Protein AF-A0AAE4LPY3-F1 (afdb_monomer_lite)

pLDDT: mean 74.96, std 19.07, range [30.69, 93.06]

Foldseek 3Di:
DQVVLVVVCVVVCVPDAAKEKEAEQWAWEAEPVVGDIFIFGDPLDPPIDIDGDDDPPDDDDPDDDSNCRVVVGHYDYDDDPYHNDYHYDYPPVCVPPPPDPTPRDGDDPPDPDDDPDDDDD

Radius of gyration: 16.79 Å; chains: 1; bounding box: 43×38×42 Å

Secondary structure (DSSP, 8-state):
-HHHHHHHHHHHHTT--SSEEEEE-EEEEEETTTTEEEEEE-TT-S-EEEE---STT----S---HHHHHHHS-EE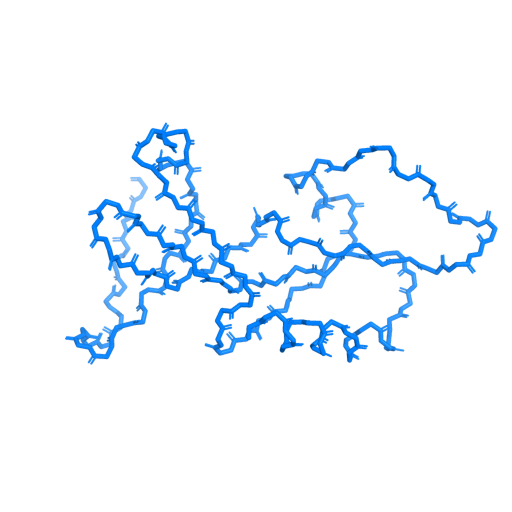EE--SS---EEEE-TT-GGGSS----------TTS-S--------

Sequence (121 aa):
MAADAVELLQREIRFSSGKRIYSLLYGYQYFTDRRFALKMRYTNNHFLTLVEPFDAHSETIVSYRHTKAIRQQPTVYLATDKGKWLEIVHEDNVSNDFRINIKVVVYSPALGPPVRRFRPA

Organism: NCBI:txid214856

Structure (mmCIF, N/CA/C/O backbone):
data_AF-A0AAE4LPY3-F1
#
_entry.id   AF-A0AAE4LPY3-F1
#
loop_
_atom_site.group_PDB
_atom_site.id
_atom_site.type_symbol
_atom_site.label_atom_id
_atom_site.label_alt_id
_atom_site.label_comp_id
_atom_site.label_asym_id
_atom_site.label_entity_id
_atom_site.label_seq_id
_atom_site.pdbx_PDB_ins_code
_atom_site.Cartn_x
_atom_site.Cartn_y
_atom_site.Cartn_z
_atom_site.occupancy
_atom_site.B_iso_or_equiv
_atom_site.auth_seq_id
_atom_site.auth_comp_id
_atom_site.auth_asym_id
_atom_site.auth_atom_id
_atom_site.pdbx_PDB_model_num
ATOM 1 N N . MET A 1 1 ? 10.141 -8.713 -1.614 1.00 62.00 1 MET A N 1
ATOM 2 C CA . MET A 1 1 ? 9.144 -7.661 -1.960 1.00 62.00 1 MET A CA 1
ATOM 3 C C . MET A 1 1 ? 7.835 -7.875 -1.219 1.00 62.00 1 MET A C 1
ATOM 5 O O . MET A 1 1 ? 7.549 -7.061 -0.355 1.00 62.00 1 MET A O 1
ATOM 9 N N . ALA A 1 2 ? 7.071 -8.939 -1.505 1.00 62.97 2 ALA A N 1
ATOM 10 C CA . ALA A 1 2 ? 5.807 -9.202 -0.806 1.00 62.97 2 ALA A CA 1
ATOM 11 C C . ALA A 1 2 ? 6.011 -9.556 0.682 1.00 62.97 2 ALA A C 1
ATOM 13 O O . ALA A 1 2 ? 5.393 -8.931 1.537 1.00 62.97 2 ALA A O 1
ATOM 14 N N . ALA A 1 3 ? 6.937 -10.473 0.994 1.00 72.06 3 ALA A N 1
ATOM 15 C CA . ALA A 1 3 ? 7.290 -10.819 2.377 1.00 72.06 3 ALA A CA 1
ATOM 16 C C . ALA A 1 3 ? 7.751 -9.586 3.180 1.00 72.06 3 ALA A C 1
ATOM 18 O O . ALA A 1 3 ? 7.187 -9.288 4.228 1.00 72.06 3 ALA A O 1
ATOM 19 N N . ASP A 1 4 ? 8.661 -8.776 2.622 1.00 84.44 4 ASP A N 1
ATOM 20 C CA . ASP A 1 4 ? 9.139 -7.546 3.267 1.00 84.44 4 ASP A CA 1
ATOM 21 C C . ASP A 1 4 ? 8.020 -6.517 3.516 1.00 84.44 4 ASP A C 1
ATOM 23 O O . ASP A 1 4 ? 8.133 -5.684 4.414 1.00 84.44 4 ASP A O 1
ATOM 27 N N . ALA A 1 5 ? 6.992 -6.482 2.660 1.00 87.56 5 ALA A N 1
ATOM 28 C CA . ALA A 1 5 ? 5.866 -5.565 2.805 1.00 87.56 5 ALA A CA 1
ATOM 29 C C . ALA A 1 5 ? 4.941 -6.014 3.941 1.00 87.56 5 ALA A C 1
ATOM 31 O O . ALA A 1 5 ? 4.518 -5.187 4.747 1.00 87.56 5 ALA A O 1
ATOM 32 N N . VAL A 1 6 ? 4.670 -7.319 4.030 1.00 89.81 6 VAL A N 1
ATOM 33 C CA . VAL A 1 6 ? 3.857 -7.909 5.099 1.00 89.81 6 VAL A CA 1
ATOM 34 C C . VAL A 1 6 ? 4.542 -7.752 6.454 1.00 89.81 6 VAL A C 1
ATOM 36 O O . VAL A 1 6 ? 3.902 -7.290 7.393 1.00 89.81 6 VAL A O 1
ATOM 39 N N . GLU A 1 7 ? 5.838 -8.053 6.557 1.00 92.06 7 GLU A N 1
ATOM 40 C CA . GLU A 1 7 ? 6.603 -7.884 7.801 1.00 92.06 7 GLU A CA 1
ATOM 41 C C . GLU A 1 7 ? 6.619 -6.428 8.274 1.00 92.06 7 GLU A C 1
ATOM 43 O O . GLU A 1 7 ? 6.405 -6.145 9.456 1.00 92.06 7 GLU A O 1
ATOM 48 N N . LEU A 1 8 ? 6.824 -5.491 7.342 1.00 91.81 8 LEU A N 1
ATOM 49 C CA . LEU A 1 8 ? 6.737 -4.064 7.625 1.00 91.81 8 LEU A CA 1
ATOM 50 C C . LEU A 1 8 ? 5.353 -3.709 8.174 1.00 91.81 8 LEU A C 1
ATOM 52 O O . LEU A 1 8 ? 5.262 -3.124 9.247 1.00 91.81 8 LEU A O 1
ATOM 56 N N . LEU A 1 9 ? 4.280 -4.089 7.478 1.00 92.19 9 LEU A N 1
ATOM 57 C CA . LEU A 1 9 ? 2.915 -3.807 7.922 1.00 92.19 9 LEU A CA 1
ATOM 58 C C . LEU A 1 9 ? 2.649 -4.393 9.311 1.00 92.19 9 LEU A C 1
ATOM 60 O O . LEU A 1 9 ? 2.198 -3.676 10.196 1.00 92.19 9 LEU A O 1
ATOM 64 N N . GLN A 1 10 ? 2.989 -5.661 9.543 1.00 92.44 10 GLN A N 1
ATOM 65 C CA . GLN A 1 10 ? 2.804 -6.315 10.839 1.00 92.44 10 GLN A CA 1
ATOM 66 C C . GLN A 1 10 ? 3.536 -5.586 11.969 1.00 92.44 10 GLN A C 1
ATOM 68 O O . GLN A 1 10 ? 2.976 -5.431 13.054 1.00 92.44 10 GLN A O 1
ATOM 73 N N . ARG A 1 11 ? 4.765 -5.115 11.733 1.00 92.38 11 ARG A N 1
ATOM 74 C CA . ARG A 1 11 ? 5.520 -4.337 12.723 1.00 92.38 11 ARG A CA 1
ATOM 75 C C . ARG A 1 11 ? 4.825 -3.018 13.057 1.00 92.38 11 ARG A C 1
ATOM 77 O O . ARG A 1 11 ? 4.700 -2.687 14.231 1.00 92.38 11 ARG A O 1
ATOM 84 N N . GLU A 1 12 ? 4.365 -2.287 12.046 1.00 91.69 12 GLU A N 1
ATOM 85 C CA . GLU A 1 12 ? 3.739 -0.970 12.227 1.00 91.69 12 GLU A CA 1
ATOM 86 C C . GLU A 1 12 ? 2.314 -1.057 12.808 1.00 91.69 12 GLU A C 1
ATOM 88 O O . GLU A 1 12 ? 1.844 -0.126 13.464 1.00 91.69 12 GLU A O 1
ATOM 93 N N . ILE A 1 13 ? 1.617 -2.174 12.588 1.00 92.12 13 ILE A N 1
ATOM 94 C CA . ILE A 1 13 ? 0.252 -2.408 13.080 1.00 92.12 13 ILE A CA 1
ATOM 95 C C . ILE A 1 13 ? 0.231 -2.740 14.573 1.00 92.12 13 ILE A C 1
ATOM 97 O O . ILE A 1 13 ? -0.689 -2.318 15.274 1.00 92.12 13 ILE A O 1
ATOM 101 N N . ARG A 1 14 ? 1.243 -3.452 15.089 1.00 87.12 14 ARG A N 1
ATOM 102 C CA . ARG A 1 14 ? 1.301 -3.879 16.503 1.00 87.12 14 ARG A CA 1
ATOM 103 C C . ARG A 1 14 ? 1.146 -2.734 17.504 1.00 87.12 14 ARG A C 1
ATOM 105 O O . ARG A 1 14 ? 0.631 -2.951 18.593 1.00 87.12 14 ARG A O 1
ATOM 112 N N . PHE A 1 15 ? 1.584 -1.535 17.137 1.00 77.69 15 PHE A N 1
ATOM 113 C CA . PHE A 1 15 ? 1.558 -0.350 17.999 1.00 77.69 15 PHE A CA 1
ATOM 114 C C . PHE A 1 15 ? 0.393 0.596 17.684 1.00 77.69 15 PHE A C 1
ATOM 116 O O . PHE A 1 15 ? 0.382 1.747 18.120 1.00 77.69 15 PHE A O 1
ATOM 123 N N . SER A 1 16 ? -0.567 0.149 16.875 1.00 78.81 16 SER A N 1
ATOM 124 C CA . SER A 1 16 ? -1.636 0.992 16.357 1.00 78.81 16 SER A CA 1
ATOM 125 C C . SER A 1 16 ? -2.934 0.848 17.140 1.00 78.81 16 SER A C 1
ATOM 127 O O . SER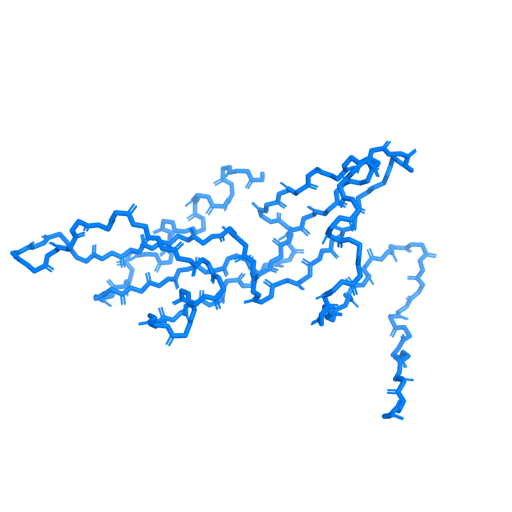 A 1 16 ? -3.294 -0.237 17.586 1.00 78.81 16 SER A O 1
ATOM 129 N N . SER A 1 17 ? -3.643 1.964 17.302 1.00 82.06 17 SER A N 1
ATOM 130 C CA . SER A 1 17 ? -4.957 2.025 17.941 1.00 82.06 17 SER A CA 1
ATOM 131 C C . SER A 1 17 ? -5.997 2.617 16.989 1.00 82.06 17 SER A C 1
ATOM 133 O O . SER A 1 17 ? -5.732 3.578 16.267 1.00 82.06 17 SER A O 1
ATOM 135 N N . GLY A 1 18 ? -7.205 2.067 16.980 1.00 88.75 18 GLY A N 1
ATOM 136 C CA . GLY A 1 18 ? -8.286 2.587 16.143 1.00 88.75 18 GLY A CA 1
ATOM 137 C C . GLY A 1 18 ? -8.102 2.360 14.636 1.00 88.75 18 GLY A C 1
ATOM 138 O O . GLY A 1 18 ? -7.087 1.848 14.160 1.00 88.75 18 GLY A O 1
ATOM 139 N N . LYS A 1 19 ? -9.141 2.739 13.891 1.00 91.56 19 LYS A N 1
ATOM 140 C CA . LYS A 1 19 ? -9.268 2.517 12.450 1.00 91.56 19 LYS A CA 1
ATOM 141 C C . LYS A 1 19 ? -8.365 3.451 11.647 1.00 91.56 19 LYS A C 1
ATOM 143 O O . LYS A 1 19 ? -8.391 4.666 11.844 1.00 91.56 19 LYS A O 1
ATOM 148 N N . ARG A 1 20 ? -7.546 2.893 10.754 1.00 92.56 20 ARG A N 1
ATOM 149 C CA . ARG A 1 20 ? -6.577 3.655 9.951 1.00 92.56 20 ARG A CA 1
ATOM 150 C C . ARG A 1 20 ? -6.110 2.905 8.711 1.00 92.56 20 ARG A C 1
ATOM 152 O O . ARG A 1 20 ? -6.128 1.679 8.655 1.00 92.56 20 ARG A O 1
ATOM 159 N N . ILE A 1 21 ? -5.620 3.660 7.738 1.00 92.69 21 ILE A N 1
ATOM 160 C CA . ILE A 1 21 ? -4.995 3.143 6.523 1.00 92.69 21 ILE A CA 1
ATOM 161 C C . ILE A 1 21 ? -3.477 3.189 6.659 1.00 92.69 21 ILE A C 1
ATOM 163 O O . ILE A 1 21 ? -2.910 4.190 7.088 1.00 92.69 21 ILE A O 1
ATOM 167 N N . TYR A 1 22 ? -2.813 2.137 6.203 1.00 93.06 22 TYR A N 1
ATOM 168 C CA . TYR A 1 22 ? -1.385 2.104 5.929 1.00 93.06 22 TYR A CA 1
ATOM 169 C C . TYR A 1 22 ? -1.160 2.161 4.420 1.00 93.06 22 TYR A C 1
ATOM 171 O O . TYR A 1 22 ? -1.657 1.318 3.674 1.00 93.06 22 TYR A O 1
ATOM 179 N N . SER A 1 23 ? -0.408 3.165 3.971 1.00 91.50 23 SER A N 1
ATOM 180 C CA . SER A 1 23 ? -0.081 3.384 2.560 1.00 91.50 23 SER A CA 1
ATOM 181 C C . SER A 1 23 ? 1.413 3.181 2.324 1.00 91.50 23 SER A C 1
ATOM 183 O O . SER A 1 23 ? 2.234 3.981 2.783 1.00 91.50 23 SER A O 1
ATOM 185 N N . LEU A 1 24 ? 1.772 2.161 1.542 1.00 90.88 24 LEU A N 1
ATOM 186 C CA . LEU A 1 24 ? 3.153 1.892 1.131 1.00 90.88 24 LEU A CA 1
ATOM 187 C C . LEU A 1 24 ? 3.566 2.871 0.024 1.00 90.88 24 LEU A C 1
ATOM 189 O O . LEU A 1 24 ? 3.140 2.756 -1.121 1.00 90.88 24 LEU A O 1
ATOM 193 N N . LEU A 1 25 ? 4.393 3.865 0.351 1.00 88.81 25 LEU A N 1
ATOM 194 C CA . LEU A 1 25 ? 4.643 4.997 -0.549 1.00 88.81 25 LEU A CA 1
ATOM 195 C C . LEU A 1 25 ? 5.443 4.655 -1.800 1.00 88.81 25 LEU A C 1
ATOM 197 O O . LEU A 1 25 ? 5.273 5.326 -2.818 1.00 88.81 25 LEU A O 1
ATOM 201 N N . TYR A 1 26 ? 6.354 3.689 -1.709 1.00 89.25 26 TYR A N 1
ATOM 202 C CA . TYR A 1 26 ? 7.245 3.358 -2.811 1.00 89.25 26 TYR A CA 1
ATOM 203 C C . TYR A 1 26 ? 6.898 2.012 -3.421 1.00 89.25 26 TYR A C 1
ATOM 205 O O . TYR A 1 26 ? 6.727 1.022 -2.710 1.00 89.25 26 TYR A O 1
ATOM 213 N N . GLY A 1 27 ? 6.915 1.969 -4.744 1.00 88.81 27 GLY A N 1
ATOM 214 C CA . GLY A 1 27 ? 6.777 0.749 -5.524 1.00 88.81 27 GLY A CA 1
ATOM 215 C C . GLY A 1 27 ? 7.485 0.856 -6.855 1.00 88.81 27 GLY A C 1
ATOM 216 O O . GLY A 1 27 ? 8.215 1.818 -7.099 1.00 88.81 27 GLY A O 1
ATOM 217 N N . TYR A 1 28 ? 7.283 -0.149 -7.688 1.00 87.62 28 TYR A N 1
ATOM 218 C CA . TYR A 1 28 ? 7.835 -0.221 -9.026 1.00 87.62 28 TYR A CA 1
ATOM 219 C C . TYR A 1 28 ? 6.709 -0.228 -10.049 1.00 87.62 28 TYR A C 1
ATOM 221 O O . TYR A 1 28 ? 5.699 -0.893 -9.848 1.00 87.62 28 TYR A O 1
ATOM 229 N N . GLN A 1 29 ? 6.903 0.483 -11.149 1.00 86.56 29 GLN A N 1
ATOM 230 C CA . GLN A 1 29 ? 6.049 0.389 -12.324 1.00 86.56 29 GLN A CA 1
ATOM 231 C C . GLN A 1 29 ? 6.874 -0.254 -13.431 1.00 86.56 29 GLN A C 1
ATOM 233 O O . GLN A 1 29 ? 7.905 0.300 -13.820 1.00 86.56 29 GLN A O 1
ATOM 238 N N . TYR A 1 30 ? 6.476 -1.447 -13.866 1.00 86.38 30 TYR A N 1
ATOM 239 C CA . TYR A 1 30 ? 7.149 -2.195 -14.921 1.00 86.38 30 TYR A CA 1
ATOM 240 C C . TYR A 1 30 ? 6.411 -2.014 -16.242 1.00 86.38 30 TYR A C 1
ATOM 242 O O . TYR A 1 30 ? 5.253 -2.405 -16.371 1.00 86.38 30 TYR A O 1
ATOM 250 N N . PHE A 1 31 ? 7.100 -1.418 -17.209 1.00 83.94 31 PHE A N 1
ATOM 251 C CA . PHE A 1 31 ? 6.603 -1.175 -18.557 1.00 83.94 31 PHE A CA 1
ATOM 252 C C . PHE A 1 31 ? 6.988 -2.361 -19.433 1.00 83.94 31 PHE A C 1
ATOM 254 O O . PHE A 1 31 ? 8.173 -2.597 -19.689 1.00 83.94 31 PHE A O 1
ATOM 261 N N . THR A 1 32 ? 5.989 -3.151 -19.822 1.00 83.56 32 THR A N 1
ATOM 262 C CA . THR A 1 32 ? 6.210 -4.418 -20.535 1.00 83.56 32 THR A CA 1
ATOM 263 C C . THR A 1 32 ? 6.754 -4.208 -21.951 1.00 83.56 32 THR A C 1
ATOM 265 O O . THR A 1 32 ? 7.630 -4.963 -22.373 1.00 83.56 32 THR A O 1
ATOM 268 N N . ASP A 1 33 ? 6.331 -3.136 -22.624 1.00 82.81 33 ASP A N 1
ATOM 269 C CA . ASP A 1 33 ? 6.771 -2.705 -23.960 1.00 82.81 33 ASP A CA 1
ATOM 270 C C . ASP A 1 33 ? 8.276 -2.406 -24.009 1.00 82.81 33 ASP A C 1
ATOM 272 O O . ASP A 1 33 ? 9.030 -2.918 -24.837 1.00 82.81 33 ASP A O 1
ATOM 276 N N . ARG A 1 34 ? 8.741 -1.604 -23.053 1.00 82.62 34 ARG A N 1
ATOM 277 C CA . ARG A 1 34 ? 10.108 -1.077 -22.993 1.00 82.62 34 ARG A CA 1
ATOM 278 C C . ARG A 1 34 ? 11.018 -1.900 -22.083 1.00 82.62 34 ARG A C 1
ATOM 280 O O . ARG A 1 34 ? 12.207 -1.604 -21.981 1.00 82.62 34 ARG A O 1
ATOM 287 N N . ARG A 1 35 ? 10.472 -2.917 -21.408 1.00 85.88 35 ARG A N 1
ATOM 288 C CA . ARG A 1 35 ? 11.175 -3.865 -20.527 1.00 85.88 35 ARG A CA 1
ATOM 289 C C . ARG A 1 35 ? 12.007 -3.200 -19.425 1.00 85.88 35 ARG A C 1
ATOM 291 O O . ARG A 1 35 ? 13.083 -3.688 -19.083 1.00 85.88 35 ARG A O 1
ATOM 298 N N . PHE A 1 36 ? 11.507 -2.122 -18.824 1.00 83.38 36 PHE A N 1
ATOM 299 C CA . PHE A 1 36 ? 12.160 -1.481 -17.677 1.00 83.38 36 PHE A CA 1
ATOM 300 C C . PHE A 1 36 ? 11.187 -1.211 -16.531 1.00 83.38 36 PHE A C 1
ATOM 302 O O . PHE A 1 36 ? 9.977 -1.100 -16.725 1.00 83.38 36 PHE A O 1
ATOM 309 N N . ALA A 1 37 ? 11.742 -1.094 -15.323 1.00 85.19 37 ALA A N 1
ATOM 310 C CA . ALA A 1 37 ? 11.006 -0.735 -14.120 1.00 85.19 37 ALA A CA 1
ATOM 311 C C . ALA A 1 37 ? 11.463 0.626 -13.583 1.00 85.19 37 ALA A C 1
ATOM 313 O O . ALA A 1 37 ? 12.662 0.884 -13.470 1.00 85.19 37 ALA A O 1
ATOM 314 N N . LEU A 1 38 ? 10.512 1.473 -13.189 1.00 86.12 38 LEU A N 1
ATOM 315 C CA . LEU A 1 38 ? 10.785 2.710 -12.454 1.00 86.12 38 LEU A CA 1
ATOM 316 C C . LEU A 1 38 ? 10.374 2.564 -11.002 1.00 86.12 38 LEU A C 1
ATOM 318 O O . LEU A 1 38 ? 9.262 2.124 -10.722 1.00 86.12 38 LEU A O 1
ATOM 322 N N . LYS A 1 39 ? 11.234 2.999 -10.076 1.00 86.75 39 LYS A N 1
ATOM 323 C CA . LYS A 1 39 ? 10.818 3.213 -8.690 1.00 86.75 39 LYS A CA 1
ATOM 324 C C . LYS A 1 39 ? 9.983 4.491 -8.620 1.00 86.75 39 LYS A C 1
ATOM 326 O O . LYS A 1 39 ? 10.448 5.566 -8.988 1.00 86.75 39 LYS A O 1
ATOM 331 N N . MET A 1 40 ? 8.779 4.375 -8.086 1.00 84.00 40 MET A N 1
ATOM 332 C CA . MET A 1 40 ? 7.798 5.449 -8.008 1.00 84.00 40 MET A CA 1
ATOM 333 C C . MET A 1 40 ? 7.491 5.771 -6.551 1.00 84.00 40 MET A C 1
ATOM 335 O O . MET A 1 40 ? 7.415 4.872 -5.715 1.00 84.00 40 MET A O 1
ATOM 339 N N . ARG A 1 41 ? 7.297 7.059 -6.244 1.00 84.62 41 ARG A N 1
ATOM 340 C CA . ARG A 1 41 ? 6.665 7.505 -4.998 1.00 84.62 41 ARG A CA 1
ATOM 341 C C . ARG A 1 41 ? 5.230 7.885 -5.311 1.00 84.62 41 ARG A C 1
ATOM 343 O O . ARG A 1 41 ? 5.012 8.834 -6.061 1.00 84.62 41 ARG A O 1
ATOM 350 N N . TYR A 1 42 ? 4.268 7.202 -4.705 1.00 80.69 42 TYR A N 1
ATOM 351 C CA . TYR A 1 42 ? 2.865 7.440 -4.998 1.00 80.69 42 TYR A CA 1
ATOM 352 C C . TYR A 1 42 ? 2.049 7.597 -3.716 1.00 80.69 42 TYR A C 1
ATOM 354 O O . TYR A 1 42 ? 1.847 6.654 -2.958 1.00 80.69 42 TYR A O 1
ATOM 362 N N . THR A 1 43 ? 1.625 8.833 -3.441 1.00 73.50 43 THR A N 1
ATOM 363 C CA . THR A 1 43 ? 0.878 9.199 -2.224 1.00 73.50 43 THR A CA 1
ATOM 364 C C . THR A 1 43 ? -0.607 8.882 -2.318 1.00 73.50 43 THR A C 1
ATOM 366 O O . THR A 1 43 ? -1.272 8.854 -1.296 1.00 73.50 43 THR A O 1
ATOM 369 N N . ASN A 1 44 ? -1.124 8.656 -3.525 1.00 74.12 44 ASN A N 1
ATOM 370 C CA . ASN A 1 44 ? -2.507 8.259 -3.771 1.00 74.12 44 ASN A CA 1
ATOM 371 C C . ASN A 1 44 ? -2.538 6.892 -4.462 1.00 74.12 44 ASN A C 1
ATOM 373 O O . ASN A 1 44 ? -3.142 6.740 -5.520 1.00 74.12 44 ASN A O 1
ATOM 377 N N . ASN A 1 45 ? -1.781 5.939 -3.916 1.00 74.38 45 ASN A N 1
ATOM 378 C CA . ASN A 1 45 ? -1.659 4.614 -4.507 1.00 74.38 45 ASN A CA 1
ATOM 379 C C . ASN A 1 45 ? -2.839 3.708 -4.138 1.00 74.38 45 ASN A C 1
ATOM 381 O O . ASN A 1 45 ? -3.594 3.976 -3.206 1.00 74.38 45 ASN A O 1
ATOM 385 N N . HIS A 1 46 ? -2.986 2.633 -4.907 1.00 75.31 46 HIS A N 1
ATOM 386 C CA . HIS A 1 46 ? -4.020 1.617 -4.711 1.00 75.31 46 HIS A CA 1
ATOM 387 C C . HIS A 1 46 ? -3.606 0.524 -3.713 1.00 75.31 46 HIS A C 1
ATOM 389 O O . HIS A 1 46 ? -4.431 -0.295 -3.320 1.00 75.31 46 HIS A O 1
ATOM 395 N N . PHE A 1 47 ? -2.340 0.507 -3.294 1.00 84.31 47 PHE A N 1
ATOM 396 C CA . PHE A 1 47 ? -1.753 -0.493 -2.407 1.00 84.31 47 PHE A CA 1
ATOM 397 C C . PHE A 1 47 ? -1.908 -0.051 -0.949 1.00 84.31 47 PHE A C 1
ATOM 399 O O . PHE A 1 47 ? -0.956 0.363 -0.278 1.00 84.31 47 PHE A O 1
ATOM 406 N N . LEU A 1 48 ? -3.156 -0.110 -0.488 1.00 88.69 48 LEU A N 1
ATOM 407 C CA . LEU A 1 48 ? -3.584 0.334 0.832 1.00 88.69 48 LEU A CA 1
ATOM 408 C C . LEU A 1 48 ? -3.969 -0.860 1.705 1.00 88.69 48 LEU A C 1
ATOM 410 O O . LEU A 1 48 ? -4.669 -1.763 1.251 1.00 88.69 48 LEU A O 1
ATOM 414 N N . THR A 1 49 ? -3.590 -0.805 2.977 1.00 91.50 49 THR A N 1
ATOM 415 C CA . THR A 1 49 ? -4.041 -1.754 4.000 1.00 91.50 49 THR A CA 1
ATOM 416 C C . THR A 1 49 ? -4.866 -0.999 5.031 1.00 91.50 49 THR A C 1
ATOM 418 O O . THR A 1 49 ? -4.334 -0.136 5.726 1.00 91.50 49 THR A O 1
ATOM 421 N N . LEU A 1 50 ? -6.160 -1.298 5.132 1.00 90.75 50 LEU A N 1
ATOM 422 C CA . LEU A 1 50 ? -7.000 -0.798 6.218 1.00 90.75 50 LEU A CA 1
ATOM 423 C C . LEU A 1 50 ? -6.880 -1.734 7.419 1.00 90.75 50 LEU A C 1
ATOM 425 O O . LEU A 1 50 ? -6.935 -2.951 7.267 1.00 90.75 50 LEU A O 1
ATOM 429 N N . VAL A 1 51 ? -6.732 -1.152 8.602 1.00 92.00 51 VAL A N 1
ATOM 430 C CA . VAL A 1 51 ? -6.683 -1.873 9.871 1.00 92.00 51 VAL A CA 1
ATOM 431 C C . VAL A 1 51 ? -7.663 -1.221 10.825 1.00 92.00 51 VAL A C 1
ATOM 433 O O . VAL A 1 51 ? -7.706 0.007 10.922 1.00 92.00 51 VAL A O 1
ATOM 436 N N . GLU A 1 52 ? -8.438 -2.036 11.530 1.00 90.81 52 GLU A N 1
ATOM 437 C CA . GLU A 1 52 ? -9.346 -1.595 12.582 1.00 90.81 52 GLU A CA 1
ATOM 438 C C . GLU A 1 52 ? -9.318 -2.564 13.771 1.00 90.81 52 GLU A C 1
ATOM 440 O O . GLU A 1 52 ? -8.984 -3.739 13.589 1.00 90.81 52 GLU A O 1
ATOM 445 N N . PRO A 1 53 ? -9.631 -2.088 14.989 1.00 88.88 53 PRO A N 1
ATOM 446 C CA . PRO A 1 53 ? -9.899 -2.965 16.117 1.00 88.88 53 PRO A CA 1
ATOM 447 C C . PRO A 1 53 ? -11.032 -3.934 15.786 1.00 88.88 53 PRO A C 1
ATOM 449 O O . PRO A 1 53 ? -12.000 -3.564 15.120 1.00 88.88 53 PRO A O 1
ATOM 452 N N . PHE A 1 54 ? -10.902 -5.165 16.270 1.00 88.44 54 PHE A N 1
ATOM 453 C CA . PHE A 1 54 ? -11.960 -6.157 16.168 1.00 88.44 54 PHE A CA 1
ATOM 454 C C . PHE A 1 54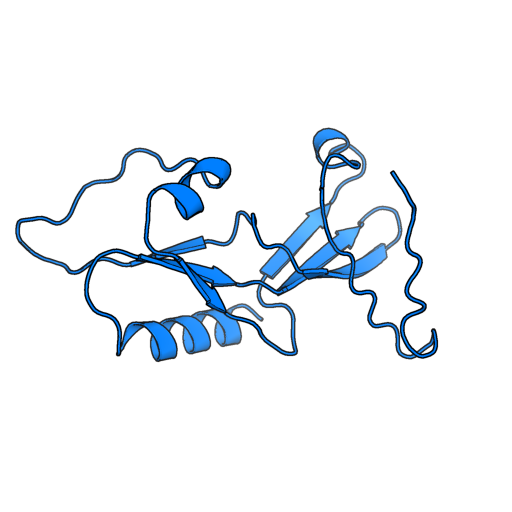 ? -12.828 -6.108 17.429 1.00 88.44 54 PHE A C 1
ATOM 456 O O . PHE A 1 54 ? -12.468 -6.686 18.455 1.00 88.44 54 PHE A O 1
ATOM 463 N N . ASP A 1 55 ? -13.934 -5.370 17.360 1.00 87.50 55 ASP A N 1
ATOM 464 C CA . ASP A 1 55 ? -14.878 -5.160 18.456 1.00 87.50 55 ASP A CA 1
ATOM 465 C C . ASP A 1 55 ? -16.319 -4.957 17.938 1.00 87.50 55 ASP A C 1
ATOM 467 O O . ASP A 1 55 ? -16.618 -5.161 16.761 1.00 87.50 55 ASP A O 1
ATOM 471 N N . ALA A 1 56 ? -17.245 -4.589 18.829 1.00 85.56 56 ALA A N 1
ATOM 472 C CA . ALA A 1 56 ? -18.659 -4.401 18.497 1.00 85.56 56 ALA A CA 1
ATOM 473 C C . ALA A 1 56 ? -18.932 -3.256 17.498 1.00 85.56 56 ALA A C 1
ATOM 475 O O . ALA A 1 56 ? -20.046 -3.153 16.985 1.00 85.56 56 ALA A O 1
ATOM 476 N N . HIS A 1 57 ? -17.947 -2.399 17.227 1.00 85.06 57 HIS A N 1
ATOM 477 C CA . HIS A 1 57 ? -18.030 -1.285 16.287 1.00 85.06 57 HIS A CA 1
ATOM 478 C C . HIS A 1 57 ? -17.309 -1.562 14.959 1.00 85.06 57 HIS A C 1
ATOM 480 O O . HIS A 1 57 ? -17.267 -0.673 14.108 1.00 85.06 57 HIS A O 1
ATOM 486 N N . SER A 1 58 ? -16.751 -2.763 14.754 1.00 86.06 58 SER A N 1
ATOM 487 C CA . SER A 1 58 ? -16.117 -3.128 13.484 1.00 86.06 58 SER A CA 1
ATOM 488 C C . SER A 1 58 ? -17.115 -3.067 12.326 1.00 86.06 58 SER A C 1
ATOM 490 O O . SER A 1 58 ? -18.215 -3.622 12.388 1.00 86.06 58 SER A O 1
ATOM 492 N N . GLU A 1 59 ? -16.724 -2.413 11.234 1.00 84.25 59 GLU A N 1
ATOM 493 C CA . GLU A 1 59 ? -17.607 -2.200 10.087 1.00 84.25 59 GLU A CA 1
ATOM 494 C C . GLU A 1 59 ? -17.354 -3.241 8.993 1.00 84.25 59 GLU A C 1
ATOM 496 O O . GLU A 1 59 ? -16.220 -3.481 8.583 1.00 84.25 59 GLU A O 1
ATOM 501 N N . THR A 1 60 ? -18.421 -3.799 8.418 1.00 86.44 60 THR A N 1
ATOM 502 C CA . THR A 1 60 ? -18.294 -4.537 7.154 1.00 86.44 60 THR A CA 1
ATOM 503 C C . THR A 1 60 ? -18.226 -3.547 5.997 1.00 86.44 60 THR A C 1
ATOM 505 O O . THR A 1 60 ? -19.204 -2.871 5.677 1.00 86.44 60 THR A O 1
ATOM 508 N N . ILE A 1 61 ? -17.069 -3.463 5.342 1.00 83.25 61 ILE A N 1
ATOM 509 C CA . ILE A 1 61 ? -16.856 -2.546 4.219 1.00 83.25 61 ILE A CA 1
ATOM 510 C C . ILE A 1 61 ? -17.163 -3.258 2.903 1.00 83.25 61 ILE A C 1
ATOM 512 O O . ILE A 1 61 ? -16.395 -4.096 2.442 1.00 83.25 61 ILE A O 1
ATOM 516 N N . VAL A 1 62 ? -18.272 -2.875 2.264 1.00 84.19 62 VAL A N 1
ATOM 517 C CA . VAL A 1 62 ? -18.681 -3.410 0.951 1.00 84.19 62 VAL A CA 1
ATOM 518 C C . VAL A 1 62 ? -17.794 -2.876 -0.176 1.00 84.19 62 VAL A C 1
ATOM 520 O O . VAL A 1 62 ? -17.468 -3.589 -1.120 1.00 84.19 62 VAL A O 1
ATOM 523 N N . SER A 1 63 ? -17.394 -1.605 -0.100 1.00 82.19 63 SER A N 1
ATOM 524 C CA . SER A 1 63 ? -16.458 -1.016 -1.056 1.00 82.19 63 SER A CA 1
ATOM 525 C C . SER A 1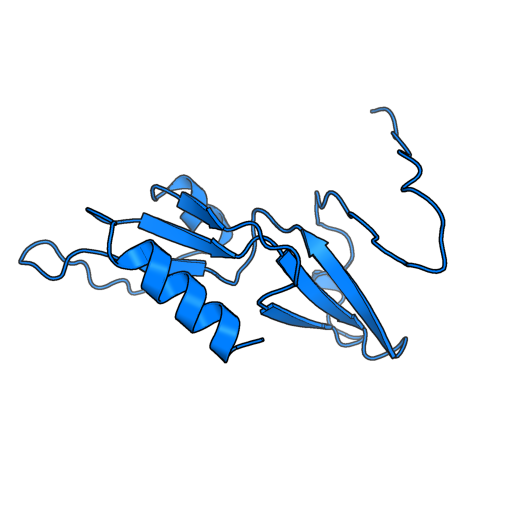 63 ? -15.720 0.169 -0.451 1.00 82.19 63 SER A C 1
ATOM 527 O O . SER A 1 63 ? -16.262 0.906 0.373 1.00 82.19 63 SER A O 1
ATOM 529 N N . TYR A 1 64 ? -14.479 0.370 -0.894 1.00 78.00 64 TYR A N 1
ATOM 530 C CA . TYR A 1 64 ? -13.672 1.511 -0.491 1.00 78.00 64 TYR A CA 1
ATOM 531 C C . TYR A 1 64 ? -12.951 2.097 -1.700 1.00 78.00 64 TYR A C 1
ATOM 533 O O . TYR A 1 64 ? -12.075 1.472 -2.299 1.00 78.00 64 TYR A O 1
ATOM 541 N N . ARG A 1 65 ? -13.321 3.317 -2.101 1.00 82.06 65 ARG A N 1
ATOM 542 C CA . ARG A 1 65 ? -12.662 3.969 -3.237 1.00 82.06 65 ARG A CA 1
ATOM 543 C C . ARG A 1 65 ? -11.297 4.482 -2.785 1.00 82.06 65 ARG A C 1
ATOM 545 O O . ARG A 1 65 ? -11.242 5.469 -2.060 1.00 82.06 65 ARG A O 1
ATOM 552 N N . HIS A 1 66 ? -10.208 3.869 -3.252 1.00 76.38 66 HIS A N 1
ATOM 553 C CA . HIS A 1 66 ? -8.829 4.245 -2.886 1.00 76.38 66 HIS A CA 1
ATOM 554 C C . HIS A 1 66 ? -8.552 5.761 -3.024 1.00 76.38 66 HIS A C 1
ATOM 556 O O . HIS A 1 66 ? -7.933 6.345 -2.141 1.00 76.38 66 HIS A O 1
ATOM 562 N N . THR A 1 67 ? -9.108 6.443 -4.040 1.00 75.69 67 THR A N 1
ATOM 563 C CA . THR A 1 67 ? -8.958 7.908 -4.208 1.00 75.69 67 THR A CA 1
ATOM 564 C C . THR A 1 67 ? -9.600 8.754 -3.105 1.00 75.69 67 THR A C 1
ATOM 566 O O . THR A 1 67 ? -9.246 9.921 -2.935 1.00 75.69 67 THR A O 1
ATOM 569 N N . LYS A 1 68 ? -10.579 8.203 -2.383 1.00 81.69 68 LYS A N 1
ATOM 570 C CA . LYS A 1 68 ? -11.245 8.846 -1.242 1.00 81.69 68 LYS A CA 1
ATOM 571 C C . LYS A 1 68 ? -10.754 8.297 0.091 1.00 81.69 68 LYS A C 1
ATOM 573 O O . LYS A 1 68 ? -10.812 9.011 1.085 1.00 81.69 68 LYS A O 1
ATOM 578 N N . ALA A 1 69 ? -10.228 7.076 0.089 1.00 82.94 69 ALA A N 1
ATOM 579 C CA . ALA A 1 69 ? -9.863 6.327 1.276 1.00 82.94 69 ALA A CA 1
ATOM 580 C C . ALA A 1 69 ? -8.955 7.124 2.219 1.00 82.94 69 ALA A C 1
ATOM 582 O O . ALA A 1 69 ? -9.264 7.283 3.397 1.00 82.94 69 ALA A O 1
ATOM 583 N N . ILE A 1 70 ? -7.906 7.720 1.654 1.00 83.56 70 ILE A N 1
ATOM 584 C CA . ILE A 1 70 ? -6.907 8.519 2.373 1.00 83.56 70 ILE A CA 1
ATOM 585 C C . ILE A 1 70 ? -7.500 9.802 2.985 1.00 83.56 70 ILE A C 1
ATOM 587 O O . ILE A 1 70 ? -6.986 10.317 3.973 1.00 83.56 70 ILE A O 1
ATOM 591 N N . ARG A 1 71 ? -8.585 10.337 2.410 1.00 83.44 71 ARG A N 1
ATOM 592 C CA . ARG A 1 71 ? -9.288 11.523 2.935 1.00 83.44 71 ARG A CA 1
ATOM 593 C C . ARG A 1 71 ? -10.318 11.172 4.006 1.00 83.44 71 ARG A C 1
ATOM 595 O O . ARG A 1 71 ? -10.749 12.057 4.732 1.00 83.44 71 ARG A O 1
ATOM 602 N N . GLN A 1 72 ? -10.755 9.917 4.046 1.00 86.94 72 GLN A N 1
ATOM 603 C CA . GLN A 1 72 ? -11.835 9.446 4.911 1.00 86.94 72 GLN A CA 1
ATOM 604 C C . GLN A 1 72 ? -11.325 8.739 6.166 1.00 86.94 72 GLN A C 1
ATOM 606 O O . GLN A 1 72 ? -12.073 8.635 7.128 1.00 86.94 72 GLN A O 1
ATOM 611 N N . GLN A 1 73 ? -10.080 8.253 6.165 1.00 88.94 73 GLN A N 1
ATOM 612 C CA . GLN A 1 73 ? -9.471 7.595 7.321 1.00 88.94 73 GLN A CA 1
ATOM 613 C C . GLN A 1 73 ? -8.124 8.227 7.660 1.00 88.94 73 GLN A C 1
ATOM 615 O O . GLN A 1 73 ? -7.383 8.616 6.747 1.00 88.94 73 GLN A O 1
ATOM 620 N N . PRO A 1 74 ? -7.747 8.248 8.951 1.00 91.56 74 PRO A N 1
ATOM 621 C CA . PRO A 1 74 ? -6.370 8.497 9.346 1.00 91.56 74 PRO A CA 1
ATOM 622 C C . PRO A 1 74 ? -5.431 7.600 8.536 1.00 91.56 74 PRO A C 1
ATOM 624 O O . PRO A 1 74 ? -5.645 6.392 8.444 1.00 91.56 74 PRO A O 1
ATOM 627 N N . THR A 1 75 ? -4.412 8.190 7.913 1.00 90.62 75 THR A N 1
ATOM 628 C CA . THR A 1 75 ? -3.505 7.466 7.016 1.00 90.62 75 THR A CA 1
ATOM 629 C C . THR A 1 75 ? -2.066 7.596 7.490 1.00 90.62 75 THR A C 1
ATOM 631 O O . THR A 1 75 ? -1.545 8.700 7.640 1.00 90.62 75 THR A O 1
ATOM 634 N N . VAL A 1 76 ? -1.409 6.456 7.679 1.00 92.00 76 VAL A N 1
ATOM 635 C CA . VAL A 1 76 ? 0.020 6.342 7.961 1.00 92.00 76 VAL A CA 1
ATOM 636 C C . VAL A 1 76 ? 0.748 6.040 6.656 1.00 92.00 76 VAL A C 1
ATOM 638 O O . VAL A 1 76 ? 0.493 5.034 5.990 1.00 92.00 76 VAL A O 1
ATOM 641 N N . TYR A 1 77 ? 1.677 6.915 6.283 1.00 91.00 77 TYR A N 1
ATOM 642 C CA . TYR A 1 77 ? 2.491 6.741 5.086 1.00 91.00 77 TYR A CA 1
ATOM 643 C C . TYR A 1 77 ? 3.808 6.050 5.423 1.00 91.00 77 TYR A C 1
ATOM 645 O O . TYR A 1 77 ? 4.663 6.619 6.099 1.00 91.00 77 TYR A O 1
ATOM 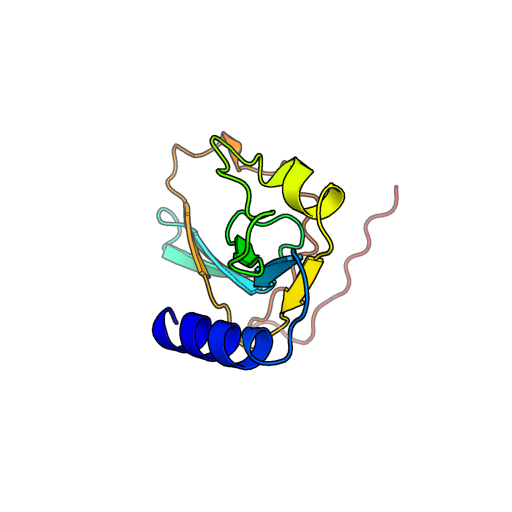653 N N . LEU A 1 78 ? 3.999 4.845 4.894 1.00 91.25 78 LEU A N 1
ATOM 654 C CA . LEU A 1 78 ? 5.203 4.055 5.110 1.00 91.25 78 LEU A CA 1
ATOM 655 C C . LEU A 1 78 ? 6.188 4.297 3.964 1.00 91.25 78 LEU A C 1
ATOM 657 O O . LEU A 1 78 ? 5.987 3.855 2.830 1.00 91.25 78 LEU A O 1
ATOM 661 N N . ALA A 1 79 ? 7.246 5.047 4.264 1.00 89.12 79 ALA A N 1
ATOM 662 C CA . ALA A 1 79 ? 8.339 5.340 3.348 1.00 89.12 79 ALA A CA 1
ATOM 663 C C . ALA A 1 79 ? 9.501 4.362 3.572 1.00 89.12 79 ALA A C 1
ATOM 665 O O . ALA A 1 79 ? 10.054 4.293 4.664 1.00 89.12 79 ALA A O 1
ATOM 666 N N . THR A 1 80 ? 9.902 3.656 2.518 1.00 85.94 80 THR A N 1
ATOM 667 C CA . THR A 1 80 ? 11.042 2.731 2.512 1.00 85.94 80 THR A CA 1
ATOM 668 C C . THR A 1 80 ? 12.069 3.064 1.431 1.00 85.94 80 THR A C 1
ATOM 670 O O . THR A 1 80 ? 11.784 3.689 0.406 1.00 85.94 80 THR A O 1
ATOM 673 N N . ASP A 1 81 ? 13.293 2.603 1.646 1.00 85.06 81 ASP A N 1
ATOM 674 C CA . ASP A 1 81 ? 14.398 2.658 0.689 1.00 85.06 81 ASP A CA 1
ATOM 675 C C . ASP A 1 81 ? 14.115 1.851 -0.594 1.00 85.06 81 ASP A C 1
ATOM 677 O O . ASP A 1 81 ? 14.507 2.264 -1.685 1.00 85.06 81 ASP A O 1
ATOM 681 N N . LYS A 1 82 ? 13.366 0.749 -0.496 1.00 86.50 82 LYS A N 1
ATOM 682 C CA . LYS A 1 82 ? 12.952 -0.116 -1.616 1.00 86.50 82 LYS A CA 1
ATOM 683 C C . LYS A 1 82 ? 11.462 0.015 -1.916 1.00 86.50 82 LYS A C 1
ATOM 685 O O . LYS A 1 82 ? 10.685 0.365 -1.031 1.00 86.50 82 LYS A O 1
ATOM 690 N N . GLY A 1 83 ? 11.056 -0.277 -3.152 1.00 88.44 83 GLY A N 1
ATOM 691 C CA . GLY A 1 83 ? 9.635 -0.420 -3.481 1.00 88.44 83 GLY A CA 1
ATOM 692 C C . GLY A 1 83 ? 9.028 -1.670 -2.830 1.00 88.44 83 GLY A C 1
ATOM 693 O O . GLY A 1 83 ? 9.707 -2.690 -2.696 1.00 88.44 83 GLY A O 1
ATOM 694 N N . LYS A 1 84 ? 7.770 -1.579 -2.388 1.00 91.31 84 LYS A N 1
ATOM 695 C CA . LYS A 1 84 ? 7.037 -2.652 -1.687 1.00 91.31 84 LYS A CA 1
ATOM 696 C C . LYS A 1 84 ? 5.845 -3.204 -2.471 1.00 91.31 84 LYS A C 1
ATOM 698 O O . LYS A 1 84 ? 5.282 -4.217 -2.075 1.00 91.31 84 LYS A O 1
ATOM 703 N N . TRP A 1 85 ? 5.511 -2.584 -3.595 1.00 88.56 85 TRP A N 1
ATOM 704 C CA . TRP A 1 85 ? 4.513 -3.052 -4.553 1.00 88.56 85 TRP A CA 1
ATOM 705 C C . TRP A 1 85 ? 5.056 -2.939 -5.979 1.00 88.56 85 TRP A C 1
ATOM 707 O O . TRP A 1 85 ? 6.019 -2.208 -6.227 1.00 88.56 85 TRP A O 1
ATOM 717 N N . LEU A 1 86 ? 4.453 -3.690 -6.897 1.00 87.75 86 LEU A N 1
ATOM 718 C CA . LEU A 1 86 ? 4.772 -3.700 -8.319 1.00 87.75 86 LEU A CA 1
ATOM 719 C C . LEU A 1 86 ? 3.468 -3.552 -9.103 1.00 87.75 86 LEU A C 1
ATOM 721 O O . LEU A 1 86 ? 2.537 -4.325 -8.900 1.00 87.75 86 LEU A O 1
ATOM 725 N N . GLU A 1 87 ? 3.425 -2.577 -9.998 1.00 85.38 87 GLU A N 1
ATOM 726 C CA . GLU A 1 87 ? 2.378 -2.420 -11.001 1.00 85.38 87 GLU A CA 1
ATOM 727 C C . GLU A 1 87 ? 2.949 -2.802 -12.370 1.00 85.38 87 GLU A C 1
ATOM 729 O O . GLU A 1 87 ? 4.022 -2.329 -12.752 1.00 85.38 87 GLU A O 1
ATOM 734 N N . ILE A 1 88 ? 2.249 -3.674 -13.097 1.00 86.50 88 ILE A N 1
ATOM 735 C CA . ILE A 1 88 ? 2.617 -4.077 -14.457 1.00 86.50 88 ILE A CA 1
ATOM 736 C C . ILE A 1 88 ? 1.764 -3.267 -15.429 1.00 86.50 88 ILE A C 1
ATOM 738 O O . ILE A 1 88 ? 0.536 -3.321 -15.382 1.00 86.50 88 ILE A O 1
ATOM 742 N N . VAL A 1 89 ? 2.422 -2.511 -16.304 1.00 82.00 89 VAL A N 1
ATOM 743 C CA . VAL A 1 89 ? 1.770 -1.680 -17.314 1.00 82.00 89 VAL A CA 1
ATOM 744 C C . VAL A 1 89 ? 1.940 -2.314 -18.686 1.00 82.00 89 VAL A C 1
ATOM 746 O O . VAL A 1 89 ? 3.056 -2.543 -19.165 1.00 82.00 89 VAL A O 1
ATOM 749 N N . HIS A 1 90 ? 0.795 -2.619 -19.285 1.00 79.94 90 HIS A N 1
ATOM 750 C CA . HIS A 1 90 ? 0.647 -3.146 -20.636 1.00 79.94 90 HIS A CA 1
ATOM 751 C C . HIS A 1 90 ? 0.345 -2.004 -21.616 1.00 79.94 90 HIS A C 1
ATOM 753 O O . HIS A 1 90 ? -0.194 -0.978 -21.200 1.00 79.94 90 HIS A O 1
ATOM 759 N N . GLU A 1 91 ? 0.689 -2.185 -22.893 1.00 65.19 91 GLU A N 1
ATOM 760 C CA . GLU A 1 91 ? 0.563 -1.167 -23.955 1.00 65.19 91 GLU A CA 1
ATOM 761 C C . GLU A 1 91 ? -0.851 -0.567 -24.056 1.00 65.19 91 GLU A C 1
ATOM 763 O O . GLU A 1 91 ? -0.992 0.640 -24.233 1.00 65.19 91 GLU A O 1
ATOM 768 N N . ASP A 1 92 ? -1.893 -1.369 -23.820 1.00 60.53 92 ASP A N 1
ATOM 769 C CA . ASP A 1 92 ? -3.294 -0.937 -23.918 1.00 60.53 92 ASP A CA 1
ATOM 770 C C . ASP A 1 92 ? -3.820 -0.202 -22.666 1.00 60.53 92 ASP A C 1
ATOM 772 O O . ASP A 1 92 ? -4.920 0.352 -22.677 1.00 60.53 92 ASP A O 1
ATOM 776 N N . ASN A 1 93 ? -3.045 -0.135 -21.574 1.00 56.50 93 ASN A N 1
ATOM 777 C CA . ASN A 1 93 ? -3.441 0.527 -20.319 1.00 56.50 93 ASN A CA 1
ATOM 778 C C . ASN A 1 93 ? -3.232 2.058 -20.354 1.00 56.50 93 ASN A C 1
ATOM 780 O O . ASN A 1 93 ? -2.921 2.692 -19.340 1.00 56.50 93 ASN A O 1
ATOM 784 N N . VAL A 1 94 ? -3.480 2.668 -21.519 1.00 47.47 94 VAL A N 1
ATOM 785 C CA . VAL A 1 94 ? -3.318 4.103 -21.826 1.00 47.47 94 VAL A CA 1
ATOM 786 C C . VAL A 1 94 ? -4.145 5.012 -20.897 1.00 47.47 94 VAL A C 1
ATOM 788 O O . VAL A 1 94 ? -3.872 6.200 -20.772 1.00 47.47 94 VAL A O 1
ATOM 791 N N . SER A 1 95 ? -5.113 4.490 -20.134 1.00 48.06 95 SER A N 1
ATOM 792 C CA . SER A 1 95 ? -5.816 5.310 -19.133 1.00 48.06 95 SER A CA 1
ATOM 793 C C . SER A 1 95 ? -4.975 5.656 -17.889 1.00 48.06 95 SER A C 1
ATOM 795 O O . SER A 1 95 ? -5.370 6.561 -17.149 1.00 48.06 95 SER A O 1
ATOM 797 N N . ASN A 1 96 ? -3.838 4.987 -17.654 1.00 46.75 96 ASN A N 1
ATOM 798 C CA . ASN A 1 96 ? -2.835 5.407 -16.663 1.00 46.75 96 ASN A CA 1
ATOM 799 C C . ASN A 1 96 ? -1.750 6.313 -17.270 1.00 46.75 96 ASN A C 1
ATOM 801 O O . ASN A 1 96 ? -0.872 6.795 -16.547 1.00 46.75 96 ASN A O 1
ATOM 805 N N . ASP A 1 97 ? -1.818 6.572 -18.577 1.00 43.06 97 ASP A N 1
ATOM 806 C CA . ASP A 1 97 ? -0.898 7.459 -19.265 1.00 43.06 97 ASP A CA 1
ATOM 807 C C . ASP A 1 97 ? -1.188 8.902 -18.808 1.00 43.06 97 ASP A C 1
ATOM 809 O O . ASP A 1 97 ? -2.191 9.539 -19.129 1.00 43.06 97 ASP A O 1
ATOM 813 N N . PHE A 1 98 ? -0.306 9.408 -17.951 1.00 46.03 98 PHE A N 1
ATOM 814 C CA . PHE A 1 98 ? -0.114 10.833 -17.688 1.00 46.03 98 PHE A CA 1
ATOM 815 C C . PHE A 1 98 ? -1.180 11.652 -16.942 1.00 46.03 98 PHE A C 1
ATOM 817 O O . PHE A 1 98 ? -1.062 12.877 -16.895 1.00 46.03 98 PHE A O 1
ATOM 824 N N . ARG A 1 99 ? -2.141 11.051 -16.228 1.00 42.47 99 ARG A N 1
ATOM 825 C CA . ARG A 1 99 ? -2.998 11.818 -15.287 1.00 42.47 99 ARG A CA 1
ATOM 826 C C . ARG A 1 99 ? -2.509 11.845 -13.847 1.00 42.47 99 ARG A C 1
ATOM 828 O O . ARG A 1 99 ? -3.291 12.039 -12.914 1.00 42.47 99 ARG A O 1
ATOM 835 N N . ILE A 1 100 ? -1.207 11.672 -13.659 1.00 46.25 100 ILE A N 1
ATOM 836 C CA . ILE A 1 100 ? -0.635 11.582 -12.333 1.00 46.25 100 ILE A CA 1
ATOM 837 C C . ILE A 1 100 ? 0.176 12.828 -11.999 1.00 46.25 100 ILE A C 1
ATOM 839 O O . ILE A 1 100 ? 1.244 13.065 -12.551 1.00 46.25 100 ILE A O 1
ATOM 843 N N . ASN A 1 101 ? -0.309 13.585 -11.010 1.00 39.84 101 ASN A N 1
ATOM 844 C CA . ASN A 1 101 ? 0.473 14.523 -10.196 1.00 39.84 101 ASN A CA 1
ATOM 845 C C . ASN A 1 101 ? 1.555 13.762 -9.385 1.00 39.84 101 ASN A C 1
ATOM 847 O O . ASN A 1 101 ? 1.633 13.865 -8.160 1.00 39.84 101 ASN A O 1
ATOM 851 N N . ILE A 1 102 ? 2.353 12.915 -10.040 1.00 47.59 102 ILE A N 1
ATOM 852 C CA . ILE A 1 102 ? 3.448 12.166 -9.433 1.00 47.59 102 ILE A CA 1
ATOM 853 C C . ILE A 1 102 ? 4.679 13.069 -9.398 1.00 47.59 102 ILE A C 1
ATOM 855 O O . ILE A 1 102 ? 5.160 13.558 -10.419 1.00 47.59 102 ILE A O 1
ATOM 859 N N . LYS A 1 103 ? 5.257 13.222 -8.205 1.00 44.88 103 LYS A N 1
ATOM 860 C CA . LYS A 1 103 ? 6.665 13.602 -8.074 1.00 44.88 103 LYS A CA 1
ATOM 861 C C . LYS A 1 103 ? 7.503 12.365 -8.395 1.00 44.88 103 LYS A C 1
ATOM 863 O O . LYS A 1 103 ? 7.722 11.528 -7.520 1.00 44.88 103 LYS A O 1
ATOM 868 N N . VAL A 1 104 ? 7.927 12.231 -9.652 1.00 48.59 104 VAL A N 1
ATOM 869 C CA . VAL A 1 104 ? 8.845 11.163 -10.068 1.00 48.59 104 VAL A CA 1
ATOM 870 C C . VAL A 1 104 ? 10.184 11.422 -9.379 1.00 48.59 104 VAL A C 1
ATOM 872 O O . VAL A 1 104 ? 10.820 12.446 -9.617 1.00 48.59 104 VAL A O 1
ATOM 875 N N . VAL A 1 105 ? 10.617 10.510 -8.513 1.00 49.44 105 VAL A N 1
ATOM 876 C CA . VAL A 1 105 ? 11.995 10.493 -8.009 1.00 49.44 105 VAL A CA 1
ATOM 877 C C . VAL A 1 105 ? 12.698 9.353 -8.727 1.00 49.44 105 VAL A C 1
ATOM 879 O O . VAL A 1 105 ? 12.634 8.207 -8.290 1.00 49.44 105 VAL A O 1
ATOM 882 N N . VAL A 1 106 ? 13.325 9.664 -9.863 1.00 44.53 106 VAL A N 1
ATOM 883 C CA . VAL A 1 106 ? 14.165 8.703 -10.583 1.00 44.53 106 VAL A CA 1
ATOM 884 C C . VAL A 1 106 ? 15.444 8.512 -9.773 1.00 44.53 106 VAL A C 1
ATOM 886 O O . VAL A 1 106 ? 16.229 9.444 -9.629 1.00 44.53 106 VAL A O 1
ATOM 889 N N . TYR A 1 107 ? 15.651 7.311 -9.240 1.00 39.59 107 TYR A N 1
ATOM 890 C CA . TYR A 1 107 ? 16.966 6.873 -8.780 1.00 39.59 107 TYR A CA 1
ATOM 891 C C . TYR A 1 107 ? 17.532 5.959 -9.862 1.00 39.59 107 TYR A C 1
ATOM 893 O O . TYR A 1 107 ? 17.036 4.851 -10.048 1.00 39.59 107 TYR A O 1
ATOM 901 N N . SER A 1 108 ? 18.533 6.435 -10.598 1.00 35.72 108 SER A N 1
ATOM 902 C CA . SER A 1 108 ? 19.281 5.621 -11.553 1.00 35.72 108 SER A CA 1
ATOM 903 C C . SER A 1 108 ? 20.761 5.743 -11.201 1.00 35.72 108 SER A C 1
ATOM 905 O O . SER A 1 108 ? 21.259 6.858 -11.207 1.00 35.72 108 SER A O 1
ATOM 907 N N . PRO A 1 109 ? 21.494 4.661 -10.889 1.00 38.69 109 PRO A N 1
ATOM 908 C CA . PRO A 1 109 ? 22.934 4.746 -10.619 1.00 38.69 109 PRO A CA 1
ATOM 909 C C . PRO A 1 109 ? 23.751 5.251 -11.823 1.00 38.69 109 PRO A C 1
ATOM 911 O O . PRO A 1 109 ? 24.871 5.715 -11.650 1.00 38.69 109 PRO A O 1
ATOM 914 N N . ALA A 1 110 ? 23.187 5.170 -13.036 1.00 43.94 110 ALA A N 1
ATOM 915 C CA . ALA A 1 110 ? 23.801 5.628 -14.284 1.00 43.94 110 ALA A CA 1
ATOM 916 C C . ALA A 1 110 ? 23.501 7.101 -14.630 1.00 43.94 110 ALA A C 1
ATOM 918 O O . ALA A 1 110 ? 24.100 7.653 -15.549 1.00 43.94 110 ALA A O 1
ATOM 919 N N . LEU A 1 111 ? 22.570 7.744 -13.922 1.00 44.91 111 LEU A N 1
ATOM 920 C CA . LEU A 1 111 ? 22.248 9.160 -14.089 1.00 44.91 111 LEU A CA 1
ATOM 921 C C . LEU A 1 111 ? 22.619 9.825 -12.765 1.00 44.91 111 LEU A C 1
ATOM 923 O O . LEU A 1 111 ? 22.105 9.423 -11.731 1.00 44.91 111 LEU A O 1
ATOM 927 N N . GLY A 1 112 ? 23.546 10.785 -12.777 1.00 41.09 112 GLY A N 1
ATOM 928 C CA . GLY A 1 112 ? 24.009 11.484 -11.570 1.00 41.09 112 GLY A CA 1
ATOM 929 C C . GLY A 1 112 ? 22.884 12.112 -10.715 1.00 41.09 112 GLY A C 1
ATOM 930 O O . GLY A 1 112 ? 21.698 11.938 -10.998 1.00 41.09 112 GLY A O 1
ATOM 931 N N . PRO A 1 113 ? 23.223 12.856 -9.642 1.00 40.75 113 PRO A N 1
ATOM 932 C CA . PRO A 1 113 ? 22.248 13.311 -8.650 1.00 40.75 113 PRO A CA 1
ATOM 933 C C . PRO A 1 113 ? 21.039 14.014 -9.294 1.00 40.75 113 PRO A C 1
ATOM 935 O O . PRO A 1 113 ? 21.193 14.716 -10.297 1.00 40.75 113 PRO A O 1
ATOM 938 N N . PRO A 1 114 ? 19.826 13.822 -8.740 1.00 45.44 114 PRO A N 1
ATOM 939 C CA . PRO A 1 114 ? 18.582 14.180 -9.406 1.00 45.44 114 PRO A CA 1
ATOM 940 C C . PRO A 1 114 ? 18.550 15.671 -9.739 1.00 45.44 114 PRO A C 1
ATOM 942 O O . PRO A 1 114 ? 18.505 16.530 -8.856 1.00 45.44 114 PRO A O 1
ATOM 945 N N . VAL A 1 115 ? 18.533 15.979 -11.036 1.00 42.84 115 VAL A N 1
ATOM 946 C CA . VAL A 1 115 ? 18.337 17.342 -11.525 1.00 42.84 115 VAL A CA 1
ATOM 947 C C . VAL A 1 115 ? 16.895 17.732 -11.217 1.00 42.84 115 VAL A C 1
ATOM 949 O O . VAL A 1 115 ? 15.955 17.240 -11.844 1.00 42.84 115 VAL A O 1
ATOM 952 N N . ARG A 1 116 ? 16.704 18.621 -10.236 1.00 36.41 116 ARG A N 1
ATOM 953 C CA . ARG A 1 116 ? 15.418 19.281 -9.978 1.00 36.41 116 ARG A CA 1
ATOM 954 C C . ARG A 1 116 ? 15.021 20.097 -11.211 1.00 36.41 116 ARG A C 1
ATOM 956 O O . ARG A 1 116 ? 15.345 21.275 -11.303 1.00 36.41 116 ARG A O 1
ATOM 963 N N . ARG A 1 117 ? 14.292 19.503 -12.155 1.00 38.66 117 ARG A N 1
ATOM 964 C CA . ARG A 1 117 ? 13.565 20.283 -13.160 1.00 38.66 117 ARG A CA 1
ATOM 965 C C . ARG A 1 117 ? 12.249 20.746 -12.549 1.00 38.66 117 ARG A C 1
ATOM 967 O O . ARG A 1 117 ? 11.262 20.019 -12.536 1.00 38.66 117 ARG A O 1
ATOM 974 N N . PHE A 1 118 ? 12.265 21.965 -12.018 1.00 38.47 118 PHE A N 1
ATOM 975 C CA . PHE A 1 118 ? 11.051 22.750 -11.837 1.00 38.47 118 PHE A CA 1
ATOM 976 C C . PHE A 1 118 ? 10.486 23.086 -13.223 1.00 38.47 118 PHE A C 1
ATOM 978 O O . PHE A 1 118 ? 11.226 23.540 -14.095 1.00 38.47 118 PHE A O 1
ATOM 985 N N . ARG A 1 119 ? 9.184 22.879 -13.427 1.00 30.69 119 ARG A N 1
ATOM 986 C CA . ARG A 1 119 ? 8.430 23.630 -14.436 1.00 30.69 1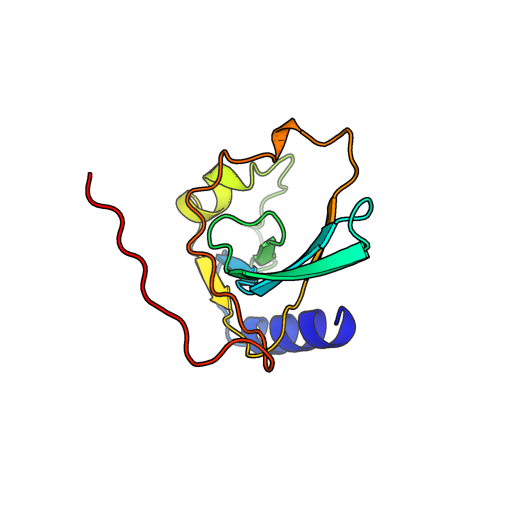19 ARG A CA 1
ATOM 987 C C . ARG A 1 119 ? 7.585 24.672 -13.693 1.00 30.69 119 ARG A C 1
ATOM 989 O O . ARG A 1 119 ? 6.951 24.282 -12.709 1.00 30.69 119 ARG A O 1
ATOM 996 N N . PRO A 1 120 ? 7.623 25.959 -14.084 1.00 34.66 120 PRO A N 1
ATOM 997 C CA . PRO A 1 120 ? 6.692 26.954 -13.570 1.00 34.66 120 PRO A CA 1
ATOM 998 C C . PRO A 1 120 ? 5.280 26.705 -14.121 1.00 34.66 120 PRO A C 1
ATOM 1000 O O . PRO A 1 120 ? 5.112 25.894 -15.034 1.00 34.66 120 PRO A O 1
ATOM 1003 N N . ALA A 1 121 ? 4.324 27.385 -13.483 1.00 44.47 121 ALA A N 1
ATOM 1004 C CA . ALA A 1 121 ? 2.876 27.325 -13.679 1.00 44.47 121 ALA A CA 1
ATOM 1005 C C . ALA A 1 121 ? 2.412 27.482 -15.134 1.00 44.47 121 ALA A C 1
ATOM 1007 O O . ALA A 1 121 ? 3.075 28.226 -15.890 1.00 44.47 121 ALA A O 1
#